Protein AF-I2CQD4-F1 (afdb_monomer_lite)

Structure (mmCIF, N/CA/C/O backbone):
data_AF-I2CQD4-F1
#
_entry.id   AF-I2CQD4-F1
#
loop_
_atom_site.group_PDB
_atom_site.id
_atom_site.type_symbol
_atom_site.label_atom_id
_atom_site.label_alt_id
_atom_site.label_comp_id
_atom_site.label_asym_id
_atom_site.label_entity_id
_atom_site.label_seq_id
_atom_site.pdbx_PDB_ins_code
_atom_site.Cartn_x
_atom_site.Cartn_y
_atom_site.Cartn_z
_atom_site.occupancy
_atom_site.B_iso_or_equiv
_atom_site.auth_seq_id
_atom_site.auth_comp_id
_atom_site.auth_asym_id
_atom_site.auth_atom_id
_atom_site.pdbx_PDB_model_num
ATOM 1 N N . MET A 1 1 ? 15.683 23.923 -10.364 1.00 54.03 1 MET A N 1
ATOM 2 C CA . MET A 1 1 ? 14.586 23.630 -11.314 1.00 54.03 1 MET A CA 1
ATOM 3 C C . MET A 1 1 ? 15.198 22.971 -12.539 1.00 54.03 1 MET A C 1
ATOM 5 O O . MET A 1 1 ? 16.257 23.415 -12.963 1.00 54.03 1 MET A O 1
ATOM 9 N N . VAL A 1 2 ? 14.606 21.887 -13.041 1.00 70.31 2 VAL A N 1
ATOM 10 C CA . VAL A 1 2 ? 15.121 21.140 -14.205 1.00 70.31 2 VAL A CA 1
ATOM 11 C C . VAL A 1 2 ? 14.699 21.864 -15.500 1.00 70.31 2 VAL A C 1
ATOM 13 O O . VAL A 1 2 ? 13.617 22.457 -15.500 1.00 70.31 2 VAL A O 1
ATOM 16 N N . PRO A 1 3 ? 15.508 21.874 -16.583 1.00 76.75 3 PRO A N 1
ATOM 17 C CA . PRO A 1 3 ? 15.161 22.600 -17.803 1.00 76.75 3 PRO A CA 1
ATOM 18 C C . PRO A 1 3 ? 13.812 22.142 -18.396 1.00 76.75 3 PRO A C 1
ATOM 20 O O . PRO A 1 3 ? 13.522 20.944 -18.374 1.00 76.75 3 PRO A O 1
ATOM 23 N N . PRO A 1 4 ? 13.003 23.042 -18.989 1.00 70.75 4 PRO A N 1
ATOM 24 C CA . PRO A 1 4 ? 11.634 22.732 -19.425 1.00 70.75 4 PRO A CA 1
ATOM 25 C C . PRO A 1 4 ? 11.522 21.552 -20.402 1.00 70.75 4 PRO A C 1
ATOM 27 O O . PRO A 1 4 ? 10.579 20.771 -20.323 1.00 70.75 4 PRO A O 1
ATOM 30 N N . HIS A 1 5 ? 12.513 21.374 -21.280 1.00 70.75 5 HIS A N 1
ATOM 31 C CA . HIS A 1 5 ? 12.542 20.264 -22.239 1.00 70.75 5 HIS A CA 1
ATOM 32 C C . HIS A 1 5 ? 12.815 18.898 -21.586 1.00 70.75 5 HIS A C 1
ATOM 34 O O . HIS A 1 5 ? 12.395 17.875 -22.113 1.00 70.75 5 HIS A O 1
ATOM 40 N N . TRP A 1 6 ? 13.464 18.873 -20.417 1.00 62.28 6 TRP A N 1
ATOM 41 C CA . TRP A 1 6 ? 13.631 17.658 -19.614 1.00 62.28 6 TRP A CA 1
ATOM 42 C C . TRP A 1 6 ? 12.414 17.400 -18.734 1.00 62.28 6 TRP A C 1
ATOM 44 O O . TRP A 1 6 ? 12.121 16.248 -18.452 1.00 62.28 6 TRP A O 1
ATOM 54 N N . ALA A 1 7 ? 11.683 18.435 -18.311 1.00 62.38 7 ALA A N 1
ATOM 55 C CA . ALA A 1 7 ? 10.510 18.274 -17.455 1.00 62.38 7 ALA A CA 1
ATOM 56 C C . ALA A 1 7 ? 9.413 17.427 -18.120 1.00 62.38 7 ALA A C 1
ATOM 58 O O . ALA A 1 7 ? 8.803 16.605 -17.444 1.00 62.38 7 ALA A O 1
ATOM 59 N N . ALA A 1 8 ? 9.207 17.558 -19.435 1.00 61.25 8 ALA A N 1
ATOM 60 C CA . ALA A 1 8 ? 8.264 16.722 -20.184 1.00 61.25 8 ALA A CA 1
ATOM 61 C C . ALA A 1 8 ? 8.742 15.258 -20.278 1.00 61.25 8 ALA A C 1
ATOM 63 O O . ALA A 1 8 ? 7.993 14.340 -19.951 1.00 61.25 8 ALA A O 1
ATOM 64 N N . SER A 1 9 ? 10.013 15.039 -20.629 1.00 58.16 9 SER A N 1
ATOM 65 C CA . SER A 1 9 ? 10.612 13.697 -20.725 1.00 58.16 9 SER A CA 1
ATOM 66 C C . SER A 1 9 ? 10.747 12.992 -19.368 1.00 58.16 9 SER A C 1
ATOM 68 O O . SER A 1 9 ? 10.641 11.774 -19.292 1.00 58.16 9 SER A O 1
ATOM 70 N N . LEU A 1 10 ? 10.945 13.743 -18.281 1.00 56.91 10 LEU A N 1
ATOM 71 C CA . LEU A 1 10 ? 10.968 13.235 -16.905 1.00 56.91 10 LEU A CA 1
ATOM 72 C C . LEU A 1 10 ? 9.560 13.095 -16.311 1.00 56.91 10 LEU A C 1
ATOM 74 O O . LEU A 1 10 ? 9.369 12.298 -15.400 1.00 56.91 10 LEU A O 1
ATOM 78 N N . SER A 1 11 ? 8.559 13.817 -16.822 1.00 55.91 11 SER A N 1
ATOM 79 C CA . SER A 1 11 ? 7.158 13.585 -16.441 1.00 55.91 11 SER A CA 1
ATOM 80 C C . SER A 1 11 ? 6.679 12.202 -16.881 1.00 55.91 11 SER A C 1
ATOM 82 O O . SER A 1 11 ? 5.914 11.583 -16.155 1.00 55.91 11 SER A O 1
ATOM 84 N N . LEU A 1 12 ? 7.203 11.671 -17.993 1.00 49.22 12 LEU A N 1
ATOM 85 C CA . LEU A 1 12 ? 6.986 10.278 -18.416 1.00 49.22 12 LEU A CA 1
ATOM 86 C C . LEU A 1 12 ? 7.592 9.244 -17.445 1.00 49.22 12 LEU A C 1
ATOM 88 O O . LEU A 1 12 ? 7.113 8.121 -17.375 1.00 49.22 12 LEU A O 1
ATOM 92 N N . LEU A 1 13 ? 8.618 9.615 -16.668 1.00 52.97 13 LEU A N 1
ATOM 93 C CA . LEU A 1 13 ? 9.161 8.791 -15.576 1.00 52.97 13 LEU A CA 1
ATOM 94 C C . LEU A 1 13 ? 8.251 8.800 -14.333 1.00 52.97 13 LEU A C 1
ATOM 96 O O . LEU A 1 13 ? 8.282 7.859 -13.541 1.00 52.97 13 LEU A O 1
ATOM 100 N N . HIS A 1 14 ? 7.414 9.830 -14.174 1.00 53.62 14 HIS A N 1
ATOM 101 C CA . HIS A 1 14 ? 6.311 9.870 -13.211 1.00 53.62 14 HIS A CA 1
ATOM 102 C C . HIS A 1 14 ? 5.050 9.226 -13.800 1.00 53.62 14 HIS A C 1
ATOM 104 O O . HIS A 1 14 ? 3.983 9.838 -13.832 1.00 53.62 14 HIS A O 1
ATOM 110 N N . ASP A 1 15 ? 5.176 7.981 -14.259 1.00 56.41 15 ASP A N 1
ATOM 111 C CA . ASP A 1 15 ? 4.054 7.225 -14.804 1.00 56.41 15 ASP A CA 1
ATOM 112 C C . ASP A 1 15 ? 2.979 7.063 -13.712 1.00 56.41 15 ASP A C 1
ATOM 114 O O . ASP A 1 15 ? 3.163 6.354 -12.711 1.00 56.41 15 ASP A O 1
ATOM 118 N N . GLN A 1 16 ? 1.883 7.814 -13.848 1.00 60.50 16 GLN A N 1
ATOM 119 C CA . GLN A 1 16 ? 0.730 7.708 -12.965 1.00 60.50 16 GLN A CA 1
ATOM 120 C C . GLN A 1 16 ? -0.035 6.454 -13.367 1.00 60.50 16 GLN A C 1
ATOM 122 O O . GLN A 1 16 ? -0.922 6.484 -14.218 1.00 60.50 16 GLN A O 1
ATOM 127 N N . LEU A 1 17 ? 0.330 5.329 -12.756 1.00 68.25 17 LEU A N 1
ATOM 128 C CA . LEU A 1 17 ? -0.404 4.089 -12.951 1.00 68.25 17 LEU A CA 1
ATOM 129 C C . LEU A 1 17 ? -1.815 4.209 -12.364 1.00 68.25 17 LEU A C 1
ATOM 131 O O . LEU A 1 17 ? -1.979 4.789 -11.277 1.00 68.25 17 LEU A O 1
ATOM 135 N N . PRO A 1 18 ? -2.826 3.620 -13.033 1.00 81.12 18 PRO A N 1
ATOM 136 C CA . PRO A 1 18 ? -4.155 3.523 -12.461 1.00 81.12 18 PRO A CA 1
ATOM 137 C C . PRO A 1 18 ? -4.063 2.843 -11.088 1.00 81.12 18 PRO A C 1
ATOM 139 O O . PRO A 1 18 ? -3.315 1.874 -10.925 1.00 81.12 18 PRO A O 1
ATOM 142 N N . PRO A 1 19 ? -4.783 3.353 -10.079 1.00 85.88 19 PRO A N 1
ATOM 143 C CA . PRO A 1 19 ? -4.700 2.799 -8.743 1.00 85.88 19 PRO A CA 1
ATOM 144 C C . PRO A 1 19 ? -5.263 1.377 -8.713 1.00 85.88 19 PRO A C 1
ATOM 146 O O . PRO A 1 19 ? -6.294 1.077 -9.319 1.00 85.88 19 PRO A O 1
ATOM 149 N N . CYS A 1 20 ? -4.596 0.505 -7.965 1.00 91.62 20 CYS A N 1
ATOM 150 C CA . CYS A 1 20 ? -5.088 -0.821 -7.650 1.00 91.62 20 CYS A CA 1
ATOM 151 C C . CYS A 1 20 ? -6.458 -0.741 -6.959 1.00 91.62 20 CYS A C 1
ATOM 153 O O . CYS A 1 20 ? -6.698 0.154 -6.135 1.00 91.62 20 CYS A O 1
ATOM 155 N N . PRO A 1 21 ? -7.348 -1.712 -7.229 1.00 94.69 21 PRO A N 1
ATOM 156 C CA . PRO A 1 21 ? -8.683 -1.718 -6.659 1.00 94.69 21 PRO A CA 1
ATOM 157 C C . PRO A 1 21 ? -8.645 -1.865 -5.126 1.00 94.69 21 PRO A C 1
ATOM 159 O O . PRO A 1 21 ? -7.738 -2.502 -4.579 1.00 94.69 21 PRO A O 1
ATOM 162 N N . PRO A 1 22 ? -9.672 -1.372 -4.407 1.00 96.12 22 PRO A N 1
ATOM 163 C CA . PRO A 1 22 ? -9.750 -1.461 -2.946 1.00 96.12 22 PRO A CA 1
ATOM 164 C C . PRO A 1 22 ? -9.591 -2.880 -2.382 1.00 96.12 22 PRO A C 1
ATOM 166 O O . PRO A 1 22 ? -9.060 -3.061 -1.287 1.00 96.12 22 PRO A O 1
ATOM 169 N N . SER A 1 23 ? -10.045 -3.900 -3.115 1.00 96.56 23 SER A N 1
ATOM 170 C CA . SER A 1 23 ? -9.907 -5.310 -2.730 1.00 96.56 23 SER A CA 1
ATOM 171 C C . SER A 1 23 ? -8.445 -5.751 -2.652 1.00 96.56 23 SER A C 1
ATOM 173 O O . SER A 1 23 ? -8.057 -6.404 -1.684 1.00 96.56 23 SER A O 1
ATOM 175 N N . TYR A 1 24 ? -7.626 -5.343 -3.623 1.00 95.19 24 TYR A N 1
ATOM 176 C CA . TYR A 1 24 ? -6.192 -5.616 -3.639 1.00 95.19 24 TYR A CA 1
ATOM 177 C C . TYR A 1 24 ? -5.492 -4.929 -2.463 1.00 95.19 24 TYR A C 1
ATOM 179 O O . TYR A 1 24 ? -4.769 -5.578 -1.709 1.00 95.19 24 TYR A O 1
ATOM 187 N N . VAL A 1 25 ? -5.789 -3.643 -2.244 1.00 95.81 25 VAL A N 1
ATOM 188 C CA . VAL A 1 25 ? -5.252 -2.862 -1.117 1.00 95.81 25 VAL A CA 1
ATOM 189 C C . VAL A 1 25 ? -5.522 -3.560 0.214 1.00 95.81 25 VAL A C 1
ATOM 191 O O . VAL A 1 25 ? -4.607 -3.749 1.016 1.00 95.81 25 VAL A O 1
ATOM 194 N N . ARG A 1 26 ? -6.767 -3.999 0.437 1.00 97.00 26 ARG A N 1
ATOM 195 C CA . ARG A 1 26 ? -7.141 -4.732 1.653 1.00 97.00 26 ARG A CA 1
ATOM 196 C C . ARG A 1 26 ? -6.351 -6.026 1.801 1.00 97.00 26 ARG A C 1
ATOM 198 O O . ARG A 1 26 ? -5.852 -6.297 2.889 1.00 97.00 26 ARG A O 1
ATOM 205 N N . ALA A 1 27 ? -6.232 -6.803 0.725 1.00 95.56 27 ALA A N 1
ATOM 206 C CA . ALA A 1 27 ? -5.545 -8.088 0.739 1.00 95.56 27 ALA A CA 1
ATOM 207 C C . ALA A 1 27 ? -4.050 -7.947 1.066 1.00 95.56 27 ALA A C 1
ATOM 209 O O . ALA A 1 27 ? -3.560 -8.655 1.944 1.00 95.56 27 ALA A O 1
ATOM 210 N N . VAL A 1 28 ? -3.348 -7.010 0.418 1.00 94.56 28 VAL A N 1
ATOM 211 C CA . VAL A 1 28 ? -1.914 -6.755 0.650 1.00 94.56 28 VAL A CA 1
ATOM 212 C C . VAL A 1 28 ? -1.656 -6.299 2.077 1.00 94.56 28 VAL A C 1
ATOM 214 O O . VAL A 1 28 ? -0.779 -6.820 2.760 1.00 94.56 28 VAL A O 1
ATOM 217 N N . VAL A 1 29 ? -2.443 -5.340 2.558 1.00 95.94 29 VAL A N 1
ATOM 218 C CA . VAL A 1 29 ? -2.276 -4.827 3.916 1.00 95.94 29 VAL A CA 1
ATOM 219 C C . VAL A 1 29 ? -2.563 -5.934 4.937 1.00 95.94 29 VAL A C 1
ATOM 221 O O . VAL A 1 29 ? -1.777 -6.151 5.857 1.00 95.94 29 VAL A O 1
ATOM 224 N N . SER A 1 30 ? -3.635 -6.709 4.757 1.00 96.31 30 SER A N 1
ATOM 225 C CA . SER A 1 30 ? -3.934 -7.829 5.653 1.00 96.31 30 SER A CA 1
ATOM 226 C C . SER A 1 30 ? -2.862 -8.914 5.661 1.00 96.31 30 SER A C 1
ATOM 228 O O . SER A 1 30 ? -2.542 -9.432 6.733 1.00 96.31 30 SER A O 1
ATOM 230 N N . SER A 1 31 ? -2.296 -9.258 4.501 1.00 94.19 31 SER A N 1
ATOM 231 C CA . SER A 1 31 ? -1.251 -10.279 4.413 1.00 94.19 31 SER A CA 1
ATOM 232 C C . SER A 1 31 ? 0.048 -9.814 5.072 1.00 94.19 31 SER A C 1
ATOM 234 O O . SER A 1 31 ? 0.646 -10.572 5.837 1.00 94.19 31 SER A O 1
ATOM 236 N N . GLN A 1 32 ? 0.440 -8.554 4.868 1.00 92.62 32 GLN A N 1
ATOM 237 C CA . GLN A 1 32 ? 1.673 -7.994 5.418 1.00 92.62 32 GLN A CA 1
ATOM 238 C C . GLN A 1 32 ? 1.635 -7.876 6.948 1.00 92.62 32 GLN A C 1
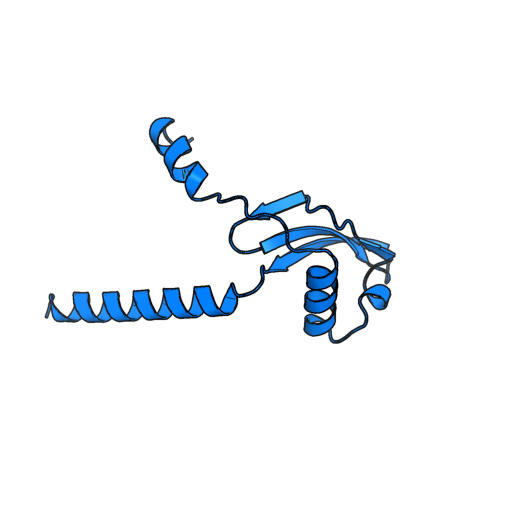ATOM 240 O O . GLN A 1 32 ? 2.617 -8.194 7.617 1.00 92.62 32 GLN A O 1
ATOM 245 N N . PHE A 1 33 ? 0.493 -7.476 7.515 1.00 93.50 33 PHE A N 1
ATOM 246 C CA . PHE A 1 33 ? 0.316 -7.351 8.967 1.00 93.50 33 PHE A CA 1
ATOM 247 C C . PHE A 1 33 ? -0.209 -8.628 9.643 1.00 93.50 33 PHE A C 1
ATOM 249 O O . PHE A 1 33 ? -0.358 -8.644 10.864 1.00 93.50 33 PHE A O 1
ATOM 256 N N . LYS A 1 34 ? -0.500 -9.691 8.874 1.00 96.12 34 LYS A N 1
ATOM 257 C CA . LYS A 1 34 ? -1.087 -10.962 9.348 1.00 96.12 34 LYS A CA 1
ATOM 258 C C . LYS A 1 34 ? -2.338 -10.763 10.215 1.00 96.12 34 LYS A C 1
ATOM 260 O O . LYS A 1 34 ? -2.559 -11.477 11.192 1.00 96.12 34 LYS A O 1
ATOM 265 N N . ARG A 1 35 ? -3.149 -9.760 9.871 1.00 95.44 35 ARG A N 1
ATOM 266 C CA . ARG A 1 35 ? -4.328 -9.325 10.632 1.00 95.44 35 ARG A CA 1
ATOM 267 C C . ARG A 1 35 ? -5.467 -8.923 9.691 1.00 95.44 35 ARG A C 1
ATOM 269 O O . ARG A 1 35 ? -5.207 -8.422 8.593 1.00 95.44 35 ARG A O 1
ATOM 276 N N . PRO A 1 36 ? -6.738 -9.067 10.105 1.00 96.56 36 PRO A N 1
ATOM 277 C CA . PRO A 1 36 ? -7.861 -8.534 9.340 1.00 96.56 36 PRO A CA 1
ATOM 278 C C . PRO A 1 36 ? -7.734 -7.018 9.165 1.00 96.56 36 PRO A C 1
ATOM 280 O O . PRO A 1 36 ? -7.436 -6.313 10.131 1.00 96.56 36 PRO A O 1
ATOM 283 N N . PHE A 1 37 ? -8.003 -6.507 7.963 1.00 95.88 37 PHE A N 1
ATOM 284 C CA . PHE A 1 37 ? -7.907 -5.077 7.645 1.00 95.88 37 PHE A CA 1
ATOM 285 C C . PHE A 1 37 ? -8.752 -4.213 8.592 1.00 95.88 37 PHE A C 1
ATOM 287 O O . PHE A 1 37 ? -8.308 -3.167 9.060 1.00 95.88 37 PHE A O 1
ATOM 294 N N . SER A 1 38 ? -9.950 -4.697 8.936 1.00 96.69 38 SER A N 1
ATOM 295 C CA . SER A 1 38 ? -10.872 -4.057 9.882 1.00 96.69 38 SER A CA 1
ATOM 296 C C . SER A 1 38 ? -10.321 -3.935 11.306 1.00 96.69 38 SER A C 1
ATOM 298 O O . SER A 1 38 ? -10.831 -3.135 12.076 1.00 96.69 38 SER A O 1
ATOM 300 N N . SER A 1 39 ? -9.284 -4.699 11.665 1.00 97.38 39 SER A N 1
ATOM 301 C CA . SER A 1 39 ? -8.630 -4.612 12.978 1.00 97.38 39 SER A CA 1
ATOM 302 C C . SER A 1 39 ? -7.478 -3.603 13.027 1.00 97.38 39 SER A C 1
ATOM 304 O O . SER A 1 39 ? -6.875 -3.434 14.085 1.00 97.38 39 SER A O 1
ATOM 306 N N . LEU A 1 40 ? -7.119 -2.998 11.889 1.00 97.25 40 LEU A N 1
ATOM 307 C CA . LEU A 1 40 ? -5.957 -2.112 11.757 1.00 97.25 40 LEU A CA 1
ATOM 308 C C . LEU A 1 40 ? -6.362 -0.636 11.720 1.00 97.25 40 LEU A C 1
ATOM 310 O O . LEU A 1 40 ? -5.707 0.194 12.349 1.00 97.25 40 LEU A O 1
ATOM 314 N N . PHE A 1 41 ? -7.444 -0.311 11.011 1.00 98.00 41 PHE A N 1
ATOM 315 C CA . PHE A 1 41 ? -7.841 1.068 10.731 1.00 98.00 41 PHE A CA 1
ATOM 316 C C . PHE A 1 41 ? -9.287 1.333 11.144 1.00 98.00 41 PHE A C 1
ATOM 318 O O . PHE A 1 41 ? -10.177 0.543 10.835 1.00 98.00 41 PHE A O 1
ATOM 325 N N . SER A 1 42 ? -9.516 2.464 11.812 1.00 97.75 42 SER A N 1
ATOM 326 C CA . SER A 1 42 ? -10.855 3.010 12.070 1.00 97.75 42 SER A CA 1
ATOM 327 C C . SER A 1 42 ? -11.406 3.742 10.845 1.00 97.75 42 SER A C 1
ATOM 329 O O . SER A 1 42 ? -12.611 3.728 10.609 1.00 97.75 42 SER A O 1
ATOM 331 N N . SER A 1 43 ? -10.527 4.336 10.032 1.00 97.88 43 SER A N 1
ATOM 332 C CA . SER A 1 43 ? -10.864 4.939 8.742 1.00 97.88 43 SER A CA 1
ATOM 333 C C . SER A 1 43 ? -9.752 4.678 7.722 1.00 97.88 43 SER A C 1
ATOM 335 O O . SER A 1 43 ? -8.575 4.600 8.079 1.00 97.88 43 SER A O 1
ATOM 337 N N . PHE A 1 44 ? -10.113 4.524 6.449 1.00 98.25 44 PHE A N 1
ATOM 338 C CA . PHE A 1 44 ? -9.154 4.366 5.357 1.00 98.25 44 PHE A CA 1
ATOM 339 C C . PHE A 1 44 ? -9.746 4.934 4.070 1.00 98.25 44 PHE A C 1
ATOM 341 O O . PHE A 1 44 ? -10.819 4.498 3.645 1.00 98.25 44 PHE A O 1
ATOM 348 N N . ASP A 1 45 ? -9.050 5.881 3.446 1.00 97.81 45 ASP A N 1
ATOM 349 C CA . ASP A 1 45 ? -9.444 6.437 2.156 1.00 97.81 45 ASP A CA 1
ATOM 350 C C . ASP A 1 45 ? -8.905 5.560 1.025 1.00 97.81 45 ASP A C 1
ATOM 352 O O . ASP A 1 45 ? -7.697 5.457 0.809 1.00 97.81 45 ASP A O 1
ATOM 356 N N . PHE A 1 46 ? -9.804 4.895 0.302 1.00 96.31 46 PHE A N 1
ATOM 357 C CA . PHE A 1 46 ? -9.433 4.054 -0.835 1.00 96.31 46 PHE A CA 1
ATOM 358 C C . PHE A 1 46 ? -9.152 4.850 -2.108 1.00 96.31 46 PHE A C 1
ATOM 360 O O . PHE A 1 46 ? -8.629 4.271 -3.059 1.00 96.31 46 PHE A O 1
ATOM 367 N N . HIS A 1 47 ? -9.443 6.150 -2.126 1.00 95.00 47 HIS A N 1
ATOM 368 C CA . HIS A 1 47 ? -8.932 7.044 -3.146 1.00 95.00 47 HIS A CA 1
ATOM 369 C C . HIS A 1 47 ? -7.499 7.446 -2.761 1.00 95.00 47 HIS A C 1
ATOM 371 O O . HIS A 1 47 ? -7.290 8.072 -1.720 1.00 95.00 47 HIS A O 1
ATOM 377 N N . PRO A 1 48 ? -6.471 7.038 -3.522 1.00 93.50 48 PRO A N 1
ATOM 378 C CA . PRO A 1 48 ? -5.106 7.363 -3.151 1.00 93.50 48 PRO A CA 1
ATOM 379 C C . PRO A 1 48 ? -4.825 8.852 -3.350 1.00 93.50 48 PRO A C 1
ATOM 381 O O . PRO A 1 48 ? -5.197 9.441 -4.359 1.00 93.50 48 PRO A O 1
ATOM 384 N N . MET A 1 49 ? -4.081 9.437 -2.413 1.00 92.06 49 MET A N 1
ATOM 385 C CA . MET A 1 49 ? -3.549 10.798 -2.520 1.00 92.06 49 MET A CA 1
ATOM 386 C C . MET A 1 49 ? -2.545 10.926 -3.671 1.00 92.06 49 MET A C 1
ATOM 388 O O . MET A 1 49 ? -2.377 11.999 -4.242 1.00 92.06 49 MET A O 1
ATOM 392 N N . ALA A 1 50 ? -1.834 9.836 -3.964 1.00 86.81 50 ALA A N 1
ATOM 393 C CA . ALA A 1 50 ? -0.880 9.734 -5.056 1.00 86.81 50 ALA A CA 1
ATOM 394 C C . ALA A 1 50 ? -0.735 8.271 -5.492 1.00 86.81 50 ALA A C 1
ATOM 396 O O . ALA A 1 50 ? -0.746 7.367 -4.654 1.00 86.81 50 ALA A O 1
ATOM 397 N N . SER A 1 51 ? -0.541 8.045 -6.789 1.00 85.38 51 SER A N 1
ATOM 398 C CA . SER A 1 51 ? -0.162 6.754 -7.368 1.00 85.38 51 SER A CA 1
ATOM 399 C C . SER A 1 51 ? 1.058 6.972 -8.252 1.00 85.38 51 SER A C 1
ATOM 401 O O . SER A 1 51 ? 1.046 7.842 -9.121 1.00 85.38 51 SER A O 1
ATOM 403 N N . ALA A 1 52 ? 2.122 6.222 -7.992 1.00 79.44 52 ALA A N 1
ATOM 404 C CA . ALA A 1 52 ? 3.345 6.221 -8.784 1.00 79.44 52 ALA A CA 1
ATOM 405 C C . ALA A 1 52 ? 3.646 4.794 -9.255 1.00 79.44 52 ALA A C 1
ATOM 407 O O . ALA A 1 52 ? 2.996 3.842 -8.820 1.00 79.44 52 ALA A O 1
ATOM 408 N N . SER A 1 53 ? 4.670 4.639 -10.090 1.00 78.62 53 SER A N 1
ATOM 409 C CA . SER A 1 53 ? 5.052 3.366 -10.716 1.00 78.62 53 SER A CA 1
ATOM 410 C C . SER A 1 53 ? 5.200 2.180 -9.746 1.00 78.62 53 SER A C 1
ATOM 412 O O . SER A 1 53 ? 4.891 1.050 -10.105 1.00 78.62 53 SER A O 1
ATOM 414 N N . VAL A 1 54 ? 5.627 2.417 -8.500 1.00 86.25 54 VAL A N 1
ATOM 415 C CA . VAL A 1 54 ? 5.895 1.350 -7.513 1.00 86.25 54 VAL A CA 1
ATOM 416 C C . VAL A 1 54 ? 4.734 1.124 -6.542 1.00 86.25 54 VAL A C 1
ATOM 418 O O . VAL A 1 54 ? 4.520 0.008 -6.065 1.00 86.25 54 VAL A O 1
ATOM 421 N N . ALA A 1 55 ? 4.010 2.183 -6.186 1.00 91.19 55 ALA A N 1
ATOM 422 C CA . ALA A 1 55 ? 3.057 2.154 -5.086 1.00 91.19 55 ALA A CA 1
ATOM 423 C C . ALA A 1 55 ? 2.031 3.286 -5.170 1.00 91.19 55 ALA A C 1
ATOM 425 O O . ALA A 1 55 ? 2.288 4.349 -5.737 1.00 91.19 55 ALA A O 1
ATOM 426 N N . GLN A 1 56 ? 0.916 3.080 -4.479 1.00 93.25 56 GLN A N 1
ATOM 427 C CA . GLN A 1 56 ? -0.093 4.089 -4.185 1.00 93.25 56 GLN A CA 1
ATOM 428 C C . GLN A 1 56 ? -0.098 4.463 -2.702 1.00 93.25 56 GLN A C 1
ATOM 430 O O . GLN A 1 56 ? 0.310 3.686 -1.837 1.00 93.25 56 GLN A O 1
ATOM 435 N N . VAL A 1 57 ? -0.525 5.686 -2.409 1.00 94.88 57 VAL A N 1
ATOM 436 C CA . VAL A 1 57 ? -0.436 6.308 -1.087 1.00 94.88 57 VAL A CA 1
ATOM 437 C C . VAL A 1 57 ? -1.828 6.690 -0.609 1.00 94.88 57 VAL A C 1
ATOM 439 O O . VAL A 1 57 ? -2.528 7.430 -1.289 1.00 94.88 57 VAL A O 1
ATOM 442 N N . HIS A 1 58 ? -2.211 6.218 0.573 1.00 97.12 58 HIS A N 1
ATOM 443 C CA . HIS A 1 58 ? -3.540 6.401 1.151 1.00 97.12 58 HIS A CA 1
ATOM 444 C C . HIS A 1 58 ? -3.482 7.116 2.494 1.00 97.12 58 HIS A C 1
ATOM 446 O O . HIS A 1 58 ? -2.544 6.920 3.271 1.00 97.12 58 HIS A O 1
ATOM 452 N N . LYS A 1 59 ? -4.525 7.891 2.796 1.00 98.00 59 LYS A N 1
ATOM 453 C CA . LYS A 1 59 ? -4.759 8.425 4.137 1.00 98.0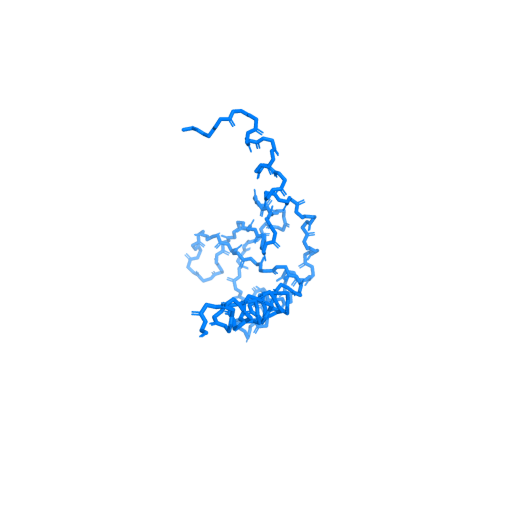0 59 LYS A CA 1
ATOM 454 C C . LYS A 1 59 ? -5.551 7.407 4.958 1.00 98.00 59 LYS A C 1
ATOM 456 O O . LYS A 1 59 ? -6.508 6.816 4.460 1.00 98.00 59 LYS A O 1
ATOM 461 N N . ALA A 1 60 ? -5.172 7.211 6.216 1.00 98.00 60 ALA A N 1
ATOM 462 C CA . ALA A 1 60 ? -5.904 6.344 7.127 1.00 98.00 60 ALA A CA 1
ATOM 463 C C . ALA A 1 60 ? -5.804 6.823 8.577 1.00 98.00 60 ALA A C 1
ATOM 465 O O . ALA A 1 60 ? -4.906 7.581 8.943 1.00 98.00 60 ALA A O 1
ATOM 466 N N . THR A 1 61 ? -6.698 6.321 9.417 1.00 98.50 61 THR A N 1
ATOM 467 C CA . THR A 1 61 ? -6.633 6.472 10.870 1.00 98.50 61 THR A CA 1
ATOM 468 C C . THR A 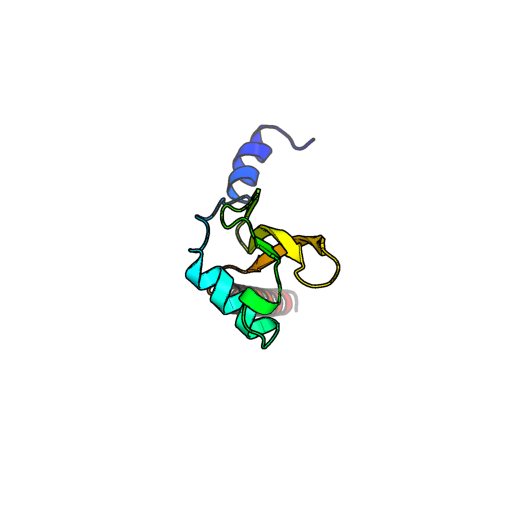1 61 ? -6.516 5.090 11.484 1.00 98.50 61 THR A C 1
ATOM 470 O O . THR A 1 61 ? -7.323 4.206 11.189 1.00 98.50 61 THR A O 1
ATOM 473 N N . LEU A 1 62 ? -5.509 4.881 12.332 1.00 97.75 62 LEU A N 1
ATOM 474 C CA . LEU A 1 62 ? -5.356 3.626 13.060 1.00 97.75 62 LEU A CA 1
ATOM 475 C C . LEU A 1 62 ? -6.561 3.398 13.976 1.00 97.75 62 LEU A C 1
ATOM 477 O O . LEU A 1 62 ? -7.104 4.333 14.569 1.00 97.75 62 LEU A O 1
ATOM 481 N N . LEU A 1 63 ? -6.997 2.143 14.072 1.00 97.38 63 LEU A N 1
ATOM 482 C CA . LEU A 1 63 ? -8.055 1.758 15.004 1.00 97.38 63 LEU A CA 1
ATOM 483 C C . LEU A 1 63 ? -7.566 1.920 16.446 1.00 97.38 63 LEU A C 1
ATOM 485 O O . LEU A 1 63 ? -8.262 2.466 17.296 1.00 97.38 63 LEU A O 1
ATOM 489 N N . GLU A 1 64 ? -6.337 1.480 16.695 1.00 95.62 64 GLU A N 1
ATOM 490 C CA . GLU A 1 64 ? -5.676 1.621 17.982 1.00 95.62 64 GLU A CA 1
ATOM 491 C C . GLU A 1 64 ? -5.092 3.032 18.127 1.00 95.62 64 GLU A C 1
ATOM 493 O O . GLU A 1 64 ? -4.332 3.504 17.279 1.00 95.62 64 GLU A O 1
ATOM 498 N N . GLY A 1 65 ? -5.481 3.733 19.192 1.00 94.81 65 GLY A N 1
ATOM 499 C CA . GLY A 1 65 ? -4.968 5.066 19.519 1.00 94.81 65 GLY A CA 1
ATOM 500 C C . GLY A 1 65 ? -5.423 6.205 18.596 1.00 94.81 65 GLY A C 1
ATOM 501 O O . GLY A 1 65 ? -5.068 7.350 18.857 1.00 94.81 65 GLY A O 1
ATOM 502 N N . GLY A 1 66 ? -6.191 5.932 17.532 1.00 96.69 66 GLY A N 1
ATOM 503 C CA . GLY A 1 66 ? -6.808 6.964 16.686 1.00 96.69 66 GLY A CA 1
ATOM 504 C C . GLY A 1 66 ? -5.824 7.824 15.884 1.00 96.69 66 GLY A C 1
ATOM 505 O O . GLY A 1 66 ? -6.182 8.906 15.424 1.00 96.69 66 GLY A O 1
ATOM 506 N N . LYS A 1 67 ? -4.573 7.384 15.723 1.00 98.00 67 LYS A N 1
ATOM 507 C CA . LYS A 1 67 ? -3.529 8.173 15.058 1.00 98.00 67 LYS A CA 1
ATOM 508 C C . LYS A 1 67 ? -3.749 8.227 13.544 1.00 98.00 67 LYS A C 1
ATOM 510 O O . LYS A 1 67 ? -3.904 7.187 12.904 1.00 98.00 67 LYS A O 1
ATOM 515 N N . GLU A 1 68 ? -3.686 9.423 12.962 1.00 98.06 68 GLU A N 1
ATOM 516 C CA . GLU A 1 68 ? -3.643 9.597 11.507 1.00 98.06 68 GLU A CA 1
ATOM 517 C C . GLU A 1 68 ? -2.293 9.144 10.936 1.00 98.06 68 GLU A C 1
ATOM 519 O O . GLU A 1 68 ? -1.222 9.472 11.458 1.00 98.06 68 GLU A O 1
ATOM 524 N N . VAL A 1 69 ? -2.346 8.373 9.854 1.00 97.31 69 VAL A N 1
ATOM 525 C CA . VAL A 1 69 ? -1.183 7.791 9.188 1.00 97.31 69 VAL A CA 1
ATOM 526 C C . VAL A 1 69 ? -1.325 7.855 7.671 1.00 97.31 69 VAL A C 1
ATOM 528 O O . VAL A 1 69 ? -2.422 7.947 7.117 1.00 97.31 69 VAL A O 1
ATOM 531 N N . VAL A 1 70 ? -0.181 7.762 6.999 1.00 97.25 70 VAL A N 1
ATOM 532 C CA . VAL A 1 70 ? -0.093 7.581 5.552 1.00 97.25 70 VAL A CA 1
ATOM 533 C C . VAL A 1 70 ? 0.323 6.141 5.277 1.00 97.25 70 VAL A C 1
ATOM 535 O O . VAL A 1 70 ? 1.345 5.678 5.782 1.00 97.25 70 VAL A O 1
ATOM 538 N N . VAL A 1 71 ? -0.465 5.435 4.471 1.00 95.94 71 VAL A N 1
ATOM 539 C CA . VAL A 1 71 ? -0.244 4.027 4.134 1.00 95.94 71 VAL A CA 1
ATOM 540 C C . VAL A 1 71 ? 0.203 3.929 2.683 1.00 95.94 71 VAL A C 1
ATOM 542 O O . VAL A 1 71 ? -0.541 4.275 1.769 1.00 95.94 71 VAL A O 1
ATOM 545 N N . LYS A 1 72 ? 1.430 3.450 2.464 1.00 95.38 72 LYS A N 1
ATOM 546 C CA . LYS A 1 72 ? 1.959 3.159 1.127 1.00 95.38 72 LYS A CA 1
ATOM 547 C C . LYS A 1 72 ? 1.717 1.692 0.799 1.00 95.38 72 LYS A C 1
ATOM 549 O O . LYS A 1 72 ? 2.135 0.826 1.562 1.00 95.38 72 LYS A O 1
ATOM 554 N N . VAL A 1 73 ? 1.086 1.424 -0.336 1.00 94.50 73 VAL A N 1
ATOM 555 C CA . VAL A 1 73 ? 0.740 0.075 -0.792 1.00 94.50 73 VAL A CA 1
ATOM 556 C C . VAL A 1 73 ? 1.383 -0.153 -2.148 1.00 94.50 73 VAL A C 1
ATOM 558 O O . VAL A 1 73 ? 1.141 0.608 -3.081 1.00 94.50 73 VAL A O 1
ATOM 561 N N . GLN A 1 74 ? 2.246 -1.163 -2.239 1.00 92.06 74 GLN A N 1
ATOM 562 C CA . GLN A 1 74 ? 2.925 -1.519 -3.486 1.00 92.06 74 GLN A CA 1
ATOM 563 C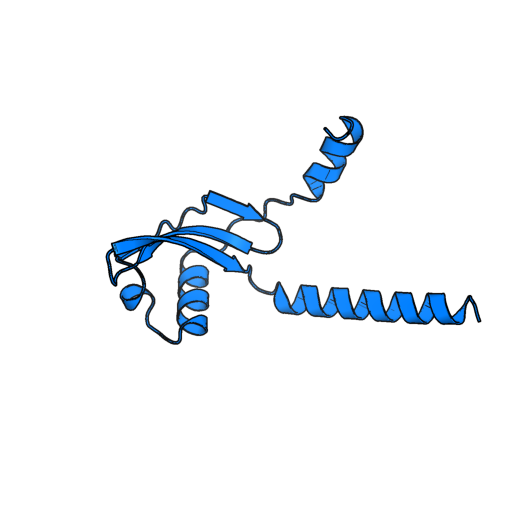 C . GLN A 1 74 ? 1.924 -2.043 -4.517 1.00 92.06 74 GLN A C 1
ATOM 565 O O . GLN A 1 74 ? 0.963 -2.713 -4.146 1.00 92.06 74 GLN A O 1
ATOM 570 N N . HIS A 1 75 ? 2.155 -1.746 -5.796 1.00 89.69 75 HIS A N 1
ATOM 571 C CA . HIS A 1 75 ? 1.362 -2.305 -6.892 1.00 89.69 75 HIS A CA 1
ATOM 572 C C . HIS A 1 75 ? 1.615 -3.804 -7.058 1.00 89.69 75 HIS A C 1
ATOM 574 O O . HIS A 1 75 ? 2.672 -4.335 -6.703 1.00 89.69 75 HIS A O 1
ATOM 580 N N . GLN A 1 76 ? 0.649 -4.497 -7.655 1.00 85.00 76 GLN A N 1
ATOM 581 C CA . GLN A 1 76 ? 0.785 -5.918 -7.946 1.00 85.00 76 GLN A CA 1
ATOM 582 C C . GLN A 1 76 ? 1.951 -6.185 -8.905 1.00 85.00 76 GLN A C 1
ATOM 584 O O . GLN A 1 76 ? 2.084 -5.535 -9.935 1.00 85.00 76 GLN A O 1
ATOM 589 N N . GLY A 1 77 ? 2.785 -7.177 -8.580 1.00 81.69 77 GLY A N 1
ATOM 590 C CA . GLY A 1 77 ? 3.871 -7.631 -9.457 1.00 81.69 77 GLY A CA 1
ATOM 591 C C . GLY A 1 77 ? 5.139 -6.771 -9.437 1.00 81.69 77 GLY A C 1
ATOM 592 O O . GLY A 1 77 ? 6.122 -7.152 -10.072 1.00 81.69 77 G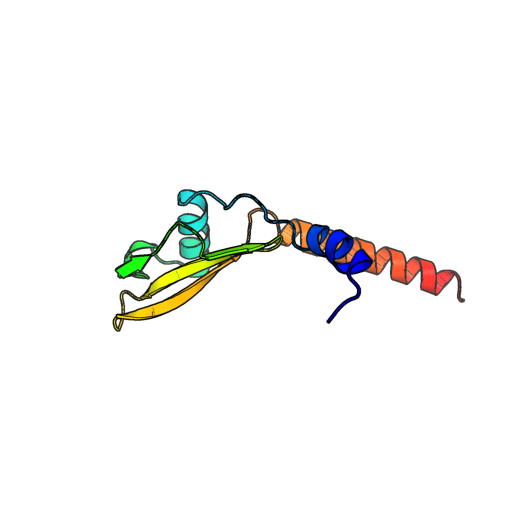LY A O 1
ATOM 593 N N . ILE A 1 78 ? 5.169 -5.673 -8.673 1.00 85.00 78 ILE A N 1
ATOM 594 C CA . ILE A 1 78 ? 6.338 -4.781 -8.588 1.00 85.00 78 ILE A CA 1
ATOM 595 C C . ILE A 1 78 ? 7.577 -5.477 -8.029 1.00 85.00 78 ILE A C 1
ATOM 597 O O . ILE A 1 78 ? 8.679 -5.210 -8.494 1.00 85.00 78 ILE A O 1
ATOM 601 N N . GLU A 1 79 ? 7.417 -6.414 -7.096 1.00 82.25 79 GLU A N 1
ATOM 602 C CA . GLU A 1 79 ? 8.544 -7.182 -6.560 1.00 82.25 79 GLU A CA 1
ATOM 603 C C . GLU A 1 79 ? 9.229 -8.026 -7.648 1.00 82.25 79 GLU A C 1
ATOM 605 O O . GLU A 1 79 ? 10.454 -8.014 -7.778 1.00 82.25 79 GLU A O 1
ATOM 610 N N . ALA A 1 80 ? 8.437 -8.709 -8.480 1.00 82.88 80 ALA A N 1
ATOM 611 C CA . ALA A 1 80 ? 8.956 -9.506 -9.585 1.00 82.88 80 ALA A CA 1
ATOM 612 C C . ALA A 1 80 ? 9.636 -8.624 -10.643 1.00 82.88 80 ALA A C 1
ATOM 614 O O . ALA A 1 80 ? 10.703 -8.979 -11.144 1.00 82.88 80 ALA A O 1
ATOM 615 N N . LEU A 1 81 ? 9.047 -7.461 -10.941 1.00 83.88 81 LEU A N 1
ATOM 616 C CA . LEU A 1 81 ? 9.621 -6.481 -11.860 1.00 83.88 81 LEU A CA 1
ATOM 617 C C . LEU A 1 81 ? 10.976 -5.965 -11.351 1.00 83.88 81 LEU A C 1
ATOM 619 O O . LEU A 1 81 ? 11.972 -6.078 -12.059 1.00 83.88 81 LEU A O 1
ATOM 623 N N . MET A 1 82 ? 11.046 -5.517 -10.093 1.00 84.56 82 MET A N 1
ATOM 624 C CA . MET A 1 82 ? 12.292 -5.044 -9.474 1.00 84.56 82 MET A CA 1
ATOM 625 C C . MET A 1 82 ? 13.382 -6.118 -9.464 1.00 84.56 82 MET A C 1
ATOM 627 O O . MET A 1 82 ? 14.548 -5.824 -9.730 1.00 84.56 82 MET A O 1
ATOM 631 N N . ASN A 1 83 ? 13.023 -7.373 -9.187 1.00 85.69 83 ASN A N 1
ATOM 632 C CA . ASN A 1 83 ? 13.982 -8.471 -9.219 1.00 85.69 83 ASN A CA 1
ATOM 633 C C . ASN A 1 83 ? 14.518 -8.727 -10.639 1.00 85.69 83 ASN A C 1
ATOM 635 O O . ASN A 1 83 ? 15.712 -8.978 -10.815 1.00 85.69 83 ASN A O 1
ATOM 639 N N . ASN A 1 84 ? 13.660 -8.641 -11.657 1.00 86.12 84 ASN A N 1
ATOM 640 C CA . ASN A 1 84 ? 14.070 -8.785 -13.053 1.00 86.12 84 ASN A CA 1
ATOM 641 C C . ASN A 1 84 ? 14.990 -7.639 -13.495 1.00 86.12 84 ASN A C 1
ATOM 643 O O . ASN A 1 84 ? 16.029 -7.901 -14.107 1.00 86.12 84 ASN A O 1
ATOM 647 N N . ASP A 1 85 ? 14.662 -6.401 -13.127 1.00 88.12 85 ASP A N 1
ATOM 648 C CA . ASP A 1 85 ? 15.466 -5.218 -13.443 1.00 88.12 85 ASP A CA 1
ATOM 649 C C . ASP A 1 85 ? 16.855 -5.302 -12.804 1.00 88.12 85 ASP A C 1
ATOM 651 O O . ASP A 1 85 ? 17.875 -5.087 -13.464 1.00 88.12 85 ASP A O 1
ATOM 655 N N . MET A 1 86 ? 16.922 -5.712 -11.535 1.00 90.62 86 MET A N 1
ATOM 656 C CA . MET A 1 86 ? 18.188 -5.919 -10.835 1.00 90.62 86 MET A CA 1
ATOM 657 C C . MET A 1 86 ? 19.026 -7.025 -11.494 1.00 90.62 86 MET A C 1
ATOM 659 O O . MET A 1 86 ? 20.235 -6.867 -11.677 1.00 90.62 86 MET A O 1
ATOM 663 N N . GLN A 1 87 ? 18.405 -8.132 -11.914 1.00 92.50 87 GLN A N 1
ATOM 664 C CA . GLN A 1 87 ? 19.104 -9.185 -12.653 1.00 92.50 87 GLN A CA 1
ATOM 665 C C . GLN A 1 87 ? 19.632 -8.699 -14.007 1.00 92.50 87 GLN A C 1
ATOM 667 O O . GLN A 1 87 ? 20.748 -9.059 -14.394 1.00 92.50 87 GLN A O 1
ATOM 672 N N . ALA A 1 88 ? 18.855 -7.894 -14.733 1.00 90.62 88 ALA A N 1
ATOM 673 C CA . ALA A 1 88 ? 19.286 -7.291 -15.988 1.00 90.62 88 ALA A CA 1
ATOM 674 C C . ALA A 1 88 ? 20.488 -6.358 -15.766 1.00 90.62 88 ALA A C 1
ATOM 676 O O . ALA A 1 88 ? 21.503 -6.503 -16.451 1.00 90.62 88 ALA A O 1
ATOM 677 N N . ALA A 1 89 ? 20.433 -5.491 -14.750 1.00 92.56 89 ALA A N 1
ATOM 678 C CA . ALA A 1 89 ? 21.531 -4.599 -14.383 1.00 92.56 89 ALA A CA 1
ATOM 679 C C . ALA A 1 89 ? 22.823 -5.370 -14.060 1.00 92.56 89 ALA A C 1
ATOM 681 O O . ALA A 1 89 ? 23.894 -5.034 -14.568 1.00 92.56 89 ALA A O 1
ATOM 682 N N . VAL A 1 90 ? 22.731 -6.463 -13.293 1.00 93.88 90 VAL A N 1
ATOM 683 C CA . VAL A 1 90 ? 23.885 -7.325 -12.984 1.00 93.88 90 VAL A CA 1
ATOM 684 C C . VAL A 1 90 ? 24.467 -7.973 -14.246 1.00 93.88 90 VAL A C 1
ATOM 686 O O . VAL A 1 90 ? 25.690 -8.054 -14.387 1.00 93.88 90 VAL A O 1
ATOM 689 N N . LYS A 1 91 ? 23.627 -8.437 -15.181 1.00 93.31 91 LYS A N 1
ATOM 690 C CA . LYS A 1 91 ? 24.092 -9.014 -16.456 1.00 93.31 91 LYS A CA 1
ATOM 691 C C . LYS A 1 91 ? 24.836 -7.979 -17.300 1.00 93.31 91 LYS A C 1
ATOM 693 O O . LYS A 1 91 ? 25.917 -8.286 -17.798 1.00 93.31 91 LYS A O 1
ATOM 698 N N . ILE A 1 92 ? 24.292 -6.767 -17.408 1.00 94.44 92 ILE A N 1
ATOM 699 C CA . ILE A 1 92 ? 24.920 -5.651 -18.127 1.00 94.44 92 ILE A CA 1
ATOM 700 C C . ILE A 1 92 ? 26.265 -5.305 -17.487 1.00 94.44 92 ILE A C 1
ATOM 702 O O . ILE A 1 92 ? 27.274 -5.239 -18.185 1.00 94.44 92 ILE A O 1
ATOM 706 N N . PHE A 1 93 ? 26.309 -5.169 -16.160 1.00 94.50 93 PHE A N 1
ATOM 707 C CA . PHE A 1 93 ? 27.544 -4.867 -15.440 1.00 94.50 93 PHE A CA 1
ATOM 708 C C . PHE A 1 93 ? 28.634 -5.914 -15.701 1.00 94.50 93 PHE A C 1
ATOM 710 O O . PHE A 1 93 ? 29.767 -5.565 -16.024 1.00 94.50 93 PHE A O 1
ATOM 717 N N . ARG A 1 94 ? 28.292 -7.210 -15.642 1.00 92.00 94 ARG A N 1
ATOM 718 C CA . ARG A 1 94 ? 29.236 -8.298 -15.955 1.00 92.00 94 ARG A CA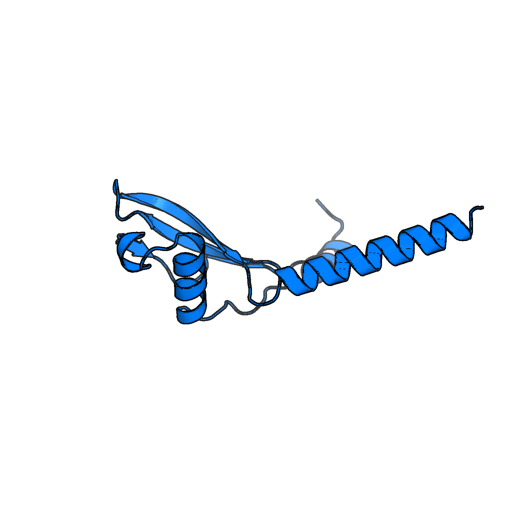 1
ATOM 719 C C . ARG A 1 94 ? 29.722 -8.259 -17.402 1.00 92.00 94 ARG A C 1
ATOM 721 O O . ARG A 1 94 ? 30.876 -8.590 -17.653 1.00 92.00 94 ARG A O 1
ATOM 728 N N . PHE A 1 95 ? 28.856 -7.898 -18.345 1.00 93.69 95 PHE A N 1
ATOM 729 C CA . PHE A 1 95 ? 29.235 -7.768 -19.749 1.00 93.69 95 PHE A CA 1
ATOM 730 C C . PHE A 1 95 ? 30.221 -6.613 -19.955 1.00 93.69 95 PHE A C 1
ATOM 732 O O . PHE A 1 95 ? 31.278 -6.820 -20.541 1.00 93.69 95 PHE A O 1
ATOM 739 N N . VAL A 1 96 ? 29.934 -5.434 -19.394 1.00 92.88 96 VAL A N 1
ATOM 740 C CA . VAL A 1 96 ? 30.828 -4.265 -19.465 1.00 92.88 96 VAL A CA 1
ATOM 741 C C . VAL A 1 96 ? 32.170 -4.544 -18.784 1.00 92.88 96 VAL A C 1
ATOM 743 O O . VAL A 1 96 ? 33.214 -4.235 -19.349 1.00 92.88 96 VAL A O 1
ATOM 746 N N . ALA A 1 97 ? 32.169 -5.186 -17.612 1.00 85.75 97 ALA A N 1
ATOM 747 C CA . ALA A 1 97 ? 33.402 -5.555 -16.914 1.00 85.75 97 ALA A CA 1
ATOM 748 C C . ALA A 1 97 ? 34.298 -6.484 -17.754 1.00 85.75 97 ALA A C 1
ATOM 750 O O . ALA A 1 97 ? 35.515 -6.340 -17.729 1.00 85.75 97 ALA A O 1
ATOM 751 N N . ARG A 1 98 ? 33.702 -7.394 -18.540 1.00 85.69 98 ARG A N 1
ATOM 752 C CA . ARG A 1 98 ? 34.435 -8.277 -19.463 1.00 85.69 98 ARG A CA 1
ATOM 753 C C . ARG A 1 98 ? 34.997 -7.566 -20.692 1.00 85.69 98 ARG A C 1
ATOM 755 O O . ARG A 1 98 ? 35.943 -8.079 -21.262 1.00 85.69 98 ARG A O 1
ATOM 762 N N . LEU A 1 99 ? 34.410 -6.449 -21.122 1.00 86.94 99 LEU A N 1
ATOM 763 C CA . LEU A 1 99 ? 34.916 -5.663 -22.256 1.00 86.94 99 LEU A CA 1
ATOM 764 C C . LEU A 1 99 ? 36.051 -4.706 -21.859 1.00 86.94 99 LEU A C 1
ATOM 766 O O . LEU A 1 99 ? 36.815 -4.284 -22.718 1.00 86.94 99 LEU A O 1
ATOM 770 N N . ASN A 1 100 ? 36.146 -4.365 -20.570 1.00 64.31 100 ASN A N 1
ATOM 771 C CA . ASN A 1 100 ? 37.217 -3.548 -19.989 1.00 64.31 100 ASN A CA 1
ATOM 772 C C . ASN A 1 100 ? 38.356 -4.389 -19.367 1.00 64.31 100 ASN A C 1
ATOM 774 O O . ASN A 1 100 ? 39.185 -3.835 -18.645 1.00 64.31 100 ASN A O 1
ATOM 778 N N . SER A 1 101 ? 38.368 -5.706 -19.604 1.00 53.25 101 SER A N 1
ATOM 779 C CA . SER A 1 101 ? 39.435 -6.649 -19.221 1.00 53.25 101 SER A CA 1
ATOM 780 C C . SER A 1 101 ? 40.099 -7.194 -20.478 1.00 53.25 101 SER A C 1
ATOM 782 O O . SER A 1 101 ? 41.330 -7.391 -20.448 1.00 53.25 101 SER A O 1
#

pLDDT: mean 86.62, std 13.6, range [49.22, 98.5]

Sequence (101 aa):
MVPPHWAASLSLLHDQLPPCPPSYVRAVVSSQFKRPFSSLFSSFDFHPMASASVAQVHKATLLEGGKEVVVKVQHQGIEALMNNDMQAAVKIFRFVARLNS

InterPro domains:
  IPR004147 ABC1 atypical kinase-like domain [PF03109] (13-98)
  IPR011009 Protein kinase-like domain superfamily [SSF56112] (15-83)
  IPR051130 Mitochondrial structure and function regulator [PTHR43173] (1-97)

Foldseek 3Di:
DDDPVVCVVVVVQQPQDDDDAPVLVQVQVCVVVVHHSVQFFPFKDRPFPGGGPFWTKIWTFGPPPRDIDIDTGGDPCSVVVVVVVVVVVVVVVVVVVVVVD

Organism: Nannochloropsis gaditana (strain CCMP526) (NCBI:txid1093141)

Secondary structure (DSSP, 8-state):
---HHHHHHHHTTS--PPPPPHHHHHHHHHHHHTS-GGGTEEEE-SS-SEE-SSEEEEEEEESSTT-EEEEEEEPTTHHHHHHHHHHHHHHHHHHHHHH--

Radius of gyration: 18.86 Å; chains: 1; bounding box: 50×35×42 Å